Protein AF-A0A358A0B0-F1 (afdb_monomer)

Foldseek 3Di:
DKKFFKWQPCPPDPDIDTDIDGCVVCVVCCVVVRIPTDDDIDDPPDDDDDDDDPVDDDDPVRVVVVVVCVVPPDD

Solvent-accessible surface area (backbone atoms only — not comparable to full-atom values): 4698 Å² total; per-residue (Å²): 70,48,36,31,34,31,32,42,64,45,91,85,46,100,64,82,48,82,43,83,40,47,36,89,77,44,43,65,40,40,75,69,65,52,26,44,76,60,74,74,75,39,78,67,80,54,76,87,81,87,83,76,65,90,94,49,85,70,52,73,69,52,47,53,50,50,54,52,45,69,75,66,55,84,120

Radius of gyration: 17.74 Å; Cα contacts (8 Å, |Δi|>4): 81; chains: 1; bounding box: 39×31×42 Å

Secondary structure (DSSP, 8-state):
-EEEEEEE--SSSS--EEEEEEHHHHHHHHHTTSEEE-S--EE----------TTSPPPHHHHHHHHHHHHHS--

Structure (mmCIF, N/CA/C/O backbone):
data_AF-A0A358A0B0-F1
#
_entry.id   AF-A0A358A0B0-F1
#
loop_
_atom_site.group_PDB
_atom_site.id
_atom_site.type_symbol
_atom_site.label_atom_id
_atom_site.label_alt_id
_atom_site.label_comp_id
_atom_site.label_asym_id
_atom_site.label_entity_id
_atom_site.label_seq_id
_atom_site.pdbx_PDB_ins_code
_atom_site.Cartn_x
_atom_site.Cartn_y
_atom_site.Cartn_z
_atom_site.occupancy
_atom_site.B_iso_or_equiv
_atom_site.auth_seq_id
_atom_site.auth_comp_id
_atom_site.auth_asym_id
_atom_site.auth_atom_id
_atom_site.pdbx_PDB_model_num
ATOM 1 N N . MET A 1 1 ? 2.439 -8.024 2.571 1.00 76.06 1 MET A N 1
ATOM 2 C CA . MET A 1 1 ? 1.762 -6.722 2.329 1.00 76.06 1 MET A CA 1
ATOM 3 C 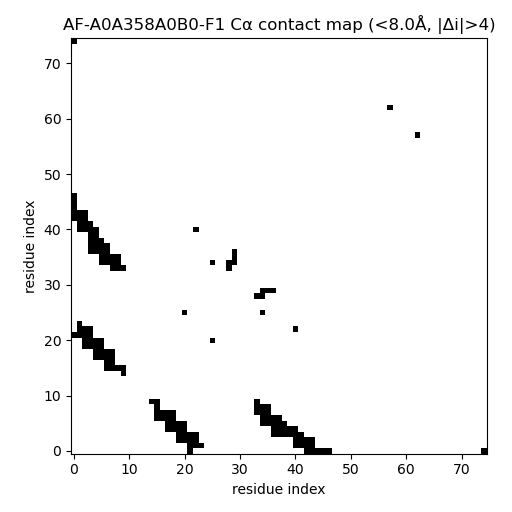C . MET A 1 1 ? 0.631 -6.542 3.331 1.00 76.06 1 MET A C 1
ATOM 5 O O . MET A 1 1 ? -0.186 -7.448 3.502 1.00 76.06 1 MET A O 1
ATOM 9 N N . ARG A 1 2 ? 0.580 -5.377 3.986 1.00 76.81 2 ARG A N 1
ATOM 10 C CA . ARG A 1 2 ? -0.244 -5.144 5.181 1.00 76.81 2 ARG A CA 1
ATOM 11 C C . ARG A 1 2 ? -1.497 -4.327 4.886 1.00 76.81 2 ARG A C 1
ATOM 13 O O . ARG A 1 2 ? -1.424 -3.309 4.195 1.00 76.81 2 ARG A O 1
ATOM 20 N N . ALA A 1 3 ? -2.626 -4.761 5.433 1.00 76.12 3 ALA A N 1
ATOM 21 C CA . ALA A 1 3 ? -3.888 -4.032 5.400 1.00 76.12 3 ALA A CA 1
ATOM 22 C C . ALA A 1 3 ? -4.265 -3.558 6.807 1.00 76.12 3 ALA A C 1
ATOM 24 O O . ALA A 1 3 ? -4.011 -4.246 7.798 1.00 76.12 3 ALA A O 1
ATOM 25 N N . VAL A 1 4 ? -4.872 -2.377 6.880 1.00 76.19 4 VAL A N 1
ATOM 26 C CA . VAL A 1 4 ? -5.299 -1.726 8.120 1.00 76.19 4 VAL A CA 1
ATOM 27 C C . VAL A 1 4 ? -6.762 -1.346 7.981 1.00 76.19 4 VAL A C 1
ATOM 29 O O . VAL A 1 4 ? -7.165 -0.749 6.982 1.00 76.19 4 VAL A O 1
ATOM 32 N N . VAL A 1 5 ? -7.558 -1.664 8.996 1.00 72.00 5 VAL A N 1
ATOM 33 C CA . VAL A 1 5 ? -8.868 -1.036 9.165 1.00 72.00 5 VAL A CA 1
ATOM 34 C C . VAL A 1 5 ? -8.628 0.346 9.757 1.00 72.00 5 VAL A C 1
ATOM 36 O O . VAL A 1 5 ? -8.058 0.463 10.841 1.00 72.00 5 VAL A O 1
ATOM 39 N N . ALA A 1 6 ? -9.041 1.391 9.051 1.00 63.19 6 ALA A N 1
ATOM 40 C CA . ALA A 1 6 ? -8.892 2.766 9.501 1.00 63.19 6 ALA A CA 1
ATOM 41 C C . ALA A 1 6 ? -10.250 3.473 9.546 1.00 63.19 6 ALA A C 1
ATOM 43 O O . ALA A 1 6 ? -11.070 3.350 8.630 1.00 63.19 6 ALA A O 1
ATOM 44 N N . VAL A 1 7 ? -10.468 4.228 10.620 1.00 60.53 7 VAL A N 1
ATOM 45 C CA . VAL A 1 7 ? -11.523 5.231 10.732 1.00 60.53 7 VAL A CA 1
ATOM 46 C C . VAL A 1 7 ? -10.986 6.543 10.196 1.00 60.53 7 VAL A C 1
ATOM 48 O O . VAL A 1 7 ? -9.916 7.007 10.594 1.00 60.53 7 VAL A O 1
ATOM 51 N N . VAL A 1 8 ? -11.761 7.158 9.312 1.00 61.25 8 VAL A N 1
ATOM 52 C CA . VAL A 1 8 ? -11.572 8.557 8.947 1.00 61.25 8 VAL A CA 1
ATOM 53 C C . VAL A 1 8 ? -12.266 9.393 10.016 1.00 61.25 8 VAL A C 1
ATOM 55 O O . VAL A 1 8 ? -13.498 9.445 10.044 1.00 61.25 8 VAL A O 1
ATOM 58 N N . GLU A 1 9 ? -11.506 10.028 10.913 1.00 52.84 9 GLU A N 1
ATOM 59 C CA . GLU A 1 9 ? -12.084 11.059 11.775 1.00 52.84 9 GLU A CA 1
ATOM 60 C C . GLU A 1 9 ? -12.236 12.321 10.932 1.00 52.84 9 GLU A C 1
ATOM 62 O O . GLU A 1 9 ? -11.331 13.132 10.737 1.00 52.84 9 GLU A O 1
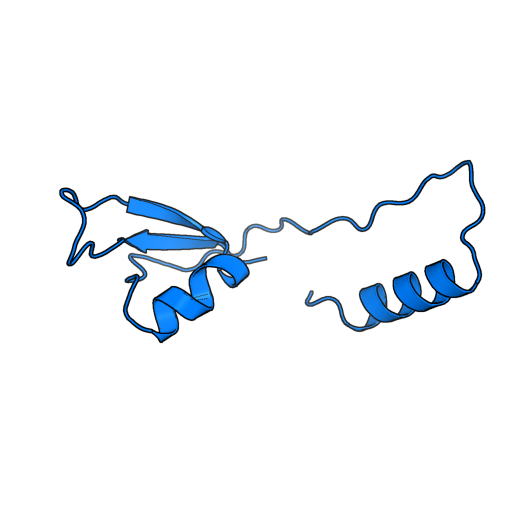ATOM 67 N N . ALA A 1 10 ? -13.401 12.426 10.315 1.00 50.12 10 ALA A N 1
ATOM 68 C CA . ALA A 1 10 ? -13.728 13.527 9.453 1.00 50.12 10 ALA A CA 1
ATOM 69 C C . ALA A 1 10 ? -14.037 14.778 10.290 1.00 50.12 10 ALA A C 1
ATOM 71 O O . ALA A 1 10 ? -15.189 15.166 10.440 1.00 50.12 10 ALA A O 1
ATOM 72 N N . GLY A 1 11 ? -13.003 15.484 10.755 1.00 43.84 11 GLY A N 1
ATOM 73 C CA . GLY A 1 11 ? -13.135 16.837 11.319 1.00 43.84 11 GLY A CA 1
ATOM 74 C C . GLY A 1 11 ? -13.689 17.885 10.331 1.00 43.84 11 GLY A C 1
ATOM 75 O O . GLY A 1 11 ? -13.752 19.066 10.656 1.00 43.84 11 GLY A O 1
ATOM 76 N N . SER A 1 12 ? -14.069 17.480 9.111 1.00 48.34 12 SER A N 1
ATOM 77 C CA . SER A 1 12 ? -14.616 18.349 8.060 1.00 48.34 12 SER A CA 1
ATOM 78 C C . SER A 1 12 ? -15.593 17.660 7.082 1.00 48.34 12 SER A C 1
ATOM 80 O O . SER A 1 12 ? -16.179 18.336 6.242 1.00 48.34 12 SER A O 1
ATOM 82 N N . PHE A 1 13 ? -15.826 16.343 7.180 1.00 49.06 13 PHE A N 1
ATOM 83 C CA . PHE A 1 13 ? -16.831 15.640 6.364 1.00 49.06 13 PHE A CA 1
ATOM 84 C C . PHE A 1 13 ? -17.890 15.017 7.276 1.00 49.06 13 PHE A C 1
ATOM 86 O O . PHE A 1 13 ? -17.593 14.356 8.264 1.00 49.06 1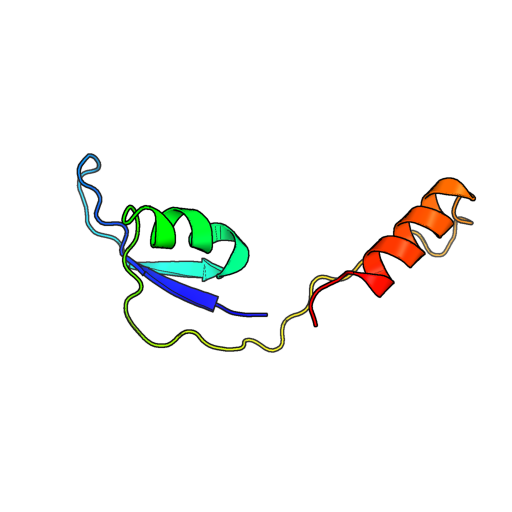3 PHE A O 1
ATOM 93 N N . THR A 1 14 ? -19.154 15.251 6.964 1.00 49.69 14 THR A N 1
ATOM 94 C CA . THR A 1 14 ? -20.301 14.703 7.683 1.00 49.69 14 THR A CA 1
ATOM 95 C C . THR A 1 14 ? -20.354 13.175 7.538 1.00 49.69 14 THR A C 1
ATOM 97 O O . THR A 1 14 ? -20.907 12.659 6.573 1.00 49.69 14 THR A O 1
ATOM 100 N N . GLY A 1 15 ? -19.787 12.443 8.505 1.00 53.69 15 GLY A N 1
ATOM 101 C CA . GLY A 1 15 ? -19.969 10.995 8.672 1.00 53.69 15 GLY A CA 1
ATOM 102 C C . GLY A 1 15 ? -18.672 10.231 8.949 1.00 53.69 15 GLY A C 1
ATOM 103 O O . GLY A 1 15 ? -17.790 10.161 8.098 1.00 53.69 15 GLY A O 1
ATOM 104 N N . ALA A 1 16 ? -18.567 9.611 10.127 1.00 66.12 16 ALA A N 1
ATOM 105 C CA . ALA A 1 16 ? -17.508 8.647 10.412 1.00 66.12 16 ALA A CA 1
ATOM 106 C C . ALA A 1 16 ? -17.743 7.370 9.588 1.00 66.12 16 ALA A C 1
ATOM 108 O O . ALA A 1 16 ? -18.800 6.746 9.695 1.00 66.12 16 ALA A O 1
ATOM 109 N N . ALA A 1 17 ? -16.761 6.980 8.774 1.00 69.50 17 ALA A N 1
ATOM 110 C CA . ALA A 1 17 ? -16.790 5.748 7.992 1.00 69.50 17 ALA A CA 1
ATOM 111 C C . ALA A 1 17 ? -15.582 4.866 8.334 1.00 69.50 17 ALA A C 1
ATOM 113 O O . ALA A 1 17 ? -14.460 5.352 8.498 1.00 69.50 17 ALA A O 1
ATOM 114 N N . LEU A 1 18 ? -15.830 3.559 8.426 1.00 78.56 18 LEU A N 1
ATOM 115 C CA . LEU A 1 18 ? -14.803 2.528 8.543 1.00 78.56 18 LEU A CA 1
ATOM 116 C C . LEU A 1 18 ? -14.396 2.067 7.147 1.00 78.56 18 LEU A C 1
ATOM 118 O O . LEU A 1 18 ? -15.252 1.721 6.333 1.00 78.56 18 LEU A O 1
ATOM 122 N N . THR A 1 19 ? -13.093 2.033 6.880 1.00 79.12 19 THR A N 1
ATOM 123 C CA . THR A 1 19 ? -12.557 1.568 5.596 1.00 79.12 19 THR A CA 1
ATOM 124 C C . THR A 1 19 ? -11.427 0.568 5.808 1.00 79.12 19 THR A C 1
ATOM 126 O O . THR A 1 19 ? -10.719 0.611 6.815 1.00 79.12 19 THR A O 1
ATOM 129 N N . LEU A 1 20 ? -11.254 -0.338 4.846 1.00 81.94 20 LEU A N 1
ATOM 130 C CA . LEU A 1 20 ? -10.063 -1.173 4.728 1.00 81.94 20 LEU A CA 1
ATOM 131 C C . LEU A 1 20 ? -9.102 -0.495 3.754 1.00 81.94 20 LEU A C 1
ATOM 133 O O . LEU A 1 20 ? -9.448 -0.274 2.594 1.00 81.94 20 LEU A O 1
ATOM 137 N N . GLY A 1 21 ? -7.904 -0.170 4.229 1.00 81.62 21 GLY A N 1
ATOM 138 C CA . GLY A 1 21 ? -6.859 0.468 3.440 1.00 81.62 21 GLY A CA 1
ATOM 139 C C . GLY A 1 21 ? -5.573 -0.346 3.441 1.00 81.62 21 GLY A C 1
ATOM 140 O O . GLY A 1 21 ? -5.263 -1.067 4.390 1.00 81.62 21 GLY A O 1
ATOM 141 N N . TRP A 1 22 ? -4.789 -0.210 2.378 1.00 86.94 22 TRP A N 1
ATOM 142 C CA . TRP A 1 22 ? -3.426 -0.721 2.373 1.00 86.94 22 TRP A CA 1
ATOM 143 C C . TRP A 1 22 ? -2.545 0.163 3.240 1.00 86.94 22 TRP A C 1
ATOM 145 O O . TRP A 1 22 ? -2.518 1.377 3.043 1.00 86.94 22 TRP A O 1
ATOM 155 N N . GLU A 1 23 ? -1.790 -0.438 4.157 1.00 86.06 23 GLU A N 1
ATOM 156 C CA . GLU A 1 23 ? -0.991 0.300 5.138 1.00 86.06 23 GLU A CA 1
ATOM 157 C C . GLU A 1 23 ? -0.066 1.317 4.463 1.00 86.06 23 GLU A C 1
ATOM 159 O O . GLU A 1 23 ? -0.025 2.466 4.872 1.00 86.06 23 GLU A O 1
ATOM 164 N N . HIS A 1 24 ? 0.603 0.939 3.372 1.00 85.12 24 HIS A N 1
ATOM 165 C CA . HIS A 1 24 ? 1.511 1.830 2.642 1.00 85.12 24 HIS A CA 1
ATOM 166 C C . HIS A 1 24 ? 0.817 3.034 1.979 1.00 85.12 24 HIS A C 1
ATOM 168 O O . HIS A 1 24 ? 1.484 4.022 1.697 1.00 85.12 24 HIS A O 1
ATOM 174 N N . ILE A 1 25 ? -0.496 2.966 1.730 1.00 85.31 25 ILE A N 1
ATOM 175 C CA . ILE A 1 25 ? -1.285 4.083 1.186 1.00 85.31 25 ILE A CA 1
ATOM 176 C C . ILE A 1 25 ? -1.725 5.015 2.314 1.00 85.31 25 ILE A C 1
ATOM 178 O O . ILE A 1 25 ? -1.703 6.232 2.160 1.00 85.31 25 ILE A O 1
ATOM 182 N N . VAL A 1 26 ? -2.144 4.448 3.449 1.00 85.12 26 VAL A N 1
ATOM 183 C CA . VAL A 1 26 ? -2.763 5.212 4.543 1.00 85.12 26 VAL A CA 1
ATOM 184 C C . VAL A 1 26 ? -1.796 5.581 5.669 1.00 85.12 26 VAL A C 1
ATOM 186 O O . VAL A 1 26 ? -2.177 6.356 6.540 1.00 85.12 26 VAL A O 1
ATOM 189 N N . ARG A 1 27 ? -0.555 5.066 5.656 1.00 87.38 27 ARG A N 1
ATOM 190 C CA . ARG A 1 27 ? 0.475 5.284 6.689 1.00 87.38 27 ARG A CA 1
ATOM 191 C C . ARG A 1 27 ? 0.653 6.761 6.999 1.00 87.38 27 ARG A C 1
ATOM 193 O O . ARG A 1 27 ? 0.548 7.139 8.152 1.00 87.38 27 ARG A O 1
ATOM 200 N N . GLU A 1 28 ? 0.852 7.588 5.980 1.00 88.88 28 GLU A N 1
ATOM 201 C CA . GLU A 1 28 ? 1.081 9.019 6.184 1.00 88.88 28 GLU A CA 1
ATOM 202 C C . GLU A 1 28 ? -0.116 9.699 6.869 1.00 88.88 28 GLU A C 1
ATOM 204 O O . GLU A 1 28 ? 0.055 10.532 7.752 1.00 88.88 28 GLU A O 1
ATOM 209 N N . LEU A 1 29 ? -1.342 9.306 6.516 1.00 86.00 29 LEU A N 1
ATOM 210 C CA . LEU A 1 29 ? -2.548 9.853 7.134 1.00 86.00 29 LEU A CA 1
ATOM 211 C C . LEU A 1 29 ? -2.730 9.370 8.580 1.00 86.00 29 LEU A C 1
ATOM 213 O O . LEU A 1 29 ? -3.253 10.121 9.402 1.00 86.00 29 LEU A O 1
ATOM 217 N N . LEU A 1 30 ? -2.301 8.142 8.889 1.00 84.88 30 LEU A N 1
ATOM 218 C CA . LEU A 1 30 ? -2.234 7.627 10.259 1.00 84.88 30 LEU A CA 1
ATOM 219 C C . LEU A 1 30 ? -1.188 8.400 11.076 1.00 84.88 30 LEU A C 1
ATOM 221 O O . LEU A 1 30 ? -1.492 8.857 12.174 1.00 84.88 30 LEU A O 1
ATOM 225 N N . ASP A 1 31 ? 0.006 8.612 10.518 1.00 88.44 31 ASP A N 1
ATOM 226 C CA . ASP A 1 31 ? 1.109 9.328 11.172 1.00 88.44 31 ASP A CA 1
ATOM 227 C C . ASP A 1 31 ? 0.753 10.804 11.437 1.00 88.44 31 ASP A C 1
ATOM 229 O O . ASP A 1 31 ? 1.143 11.377 12.452 1.00 88.44 31 ASP A O 1
ATOM 233 N N . GLN A 1 32 ? -0.039 11.415 10.550 1.00 87.88 32 GLN A N 1
ATOM 234 C CA . GLN A 1 32 ? -0.567 12.777 10.693 1.00 87.88 32 GLN A CA 1
ATOM 235 C C . GLN A 1 32 ? -1.794 12.871 11.621 1.00 87.88 32 GLN A C 1
ATOM 237 O O . GLN A 1 32 ? -2.332 13.965 11.797 1.00 87.88 32 GLN A O 1
ATOM 242 N N . GLY A 1 33 ? -2.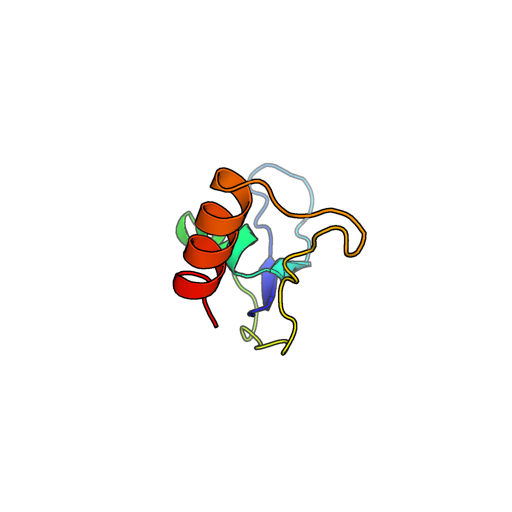290 11.753 12.165 1.00 83.81 33 GLY A N 1
ATOM 243 C CA . GLY A 1 33 ? -3.503 11.715 12.992 1.00 83.81 33 GLY A CA 1
ATOM 244 C C . GLY A 1 33 ? -4.796 12.045 12.235 1.00 83.81 33 GLY A C 1
ATOM 245 O O . GLY A 1 33 ? -5.813 12.344 12.849 1.00 83.81 33 GLY A O 1
ATOM 246 N N . ARG A 1 34 ? -4.773 12.011 10.896 1.00 80.75 34 ARG A N 1
ATOM 247 C CA . ARG A 1 34 ? -5.944 12.250 10.031 1.00 80.75 34 ARG A CA 1
ATOM 248 C C . ARG A 1 34 ? -6.813 11.006 9.866 1.00 80.75 34 ARG A C 1
ATOM 250 O O . ARG A 1 34 ? -7.980 11.113 9.497 1.00 80.75 34 ARG A O 1
ATOM 257 N N . LEU A 1 35 ? -6.229 9.834 10.097 1.00 82.50 35 LEU A N 1
ATOM 258 C CA . LEU A 1 35 ? -6.916 8.558 10.246 1.00 82.50 35 LEU A CA 1
ATOM 259 C C . LEU A 1 35 ? -6.548 7.955 11.597 1.00 82.50 35 LEU A C 1
ATOM 261 O O . LEU A 1 35 ? -5.429 8.128 12.075 1.00 82.50 35 LEU A O 1
ATOM 265 N N . ALA A 1 36 ? -7.457 7.166 12.155 1.00 82.88 36 ALA A N 1
ATOM 266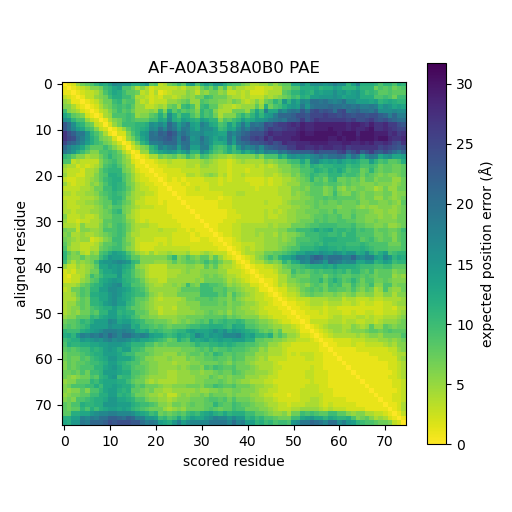 C CA . ALA A 1 36 ? -7.180 6.319 13.304 1.00 82.88 36 ALA A CA 1
ATOM 267 C C . ALA A 1 36 ? -7.272 4.851 12.880 1.00 82.88 36 ALA A C 1
ATOM 269 O O . ALA A 1 36 ? -8.286 4.424 12.330 1.00 82.88 36 ALA A O 1
ATOM 270 N N . ALA A 1 37 ? -6.229 4.059 13.130 1.00 82.69 37 ALA A N 1
ATOM 271 C CA . ALA A 1 37 ? -6.307 2.613 12.940 1.00 82.69 37 ALA A CA 1
ATOM 272 C C . ALA A 1 37 ? -7.248 2.015 13.996 1.00 82.69 37 ALA A C 1
ATOM 274 O O . ALA A 1 37 ? -7.071 2.241 15.192 1.00 82.69 37 ALA A O 1
ATOM 275 N N . VAL A 1 38 ? -8.240 1.244 13.558 1.00 80.31 38 VAL A N 1
ATOM 276 C CA . VAL A 1 38 ? -9.216 0.591 14.436 1.00 80.31 38 VAL A CA 1
ATOM 277 C C . VAL A 1 38 ? -9.135 -0.910 14.211 1.00 80.31 38 VAL A C 1
ATOM 279 O O . VAL A 1 38 ? -9.794 -1.462 13.337 1.00 80.31 38 VAL A O 1
ATOM 282 N N . GLY A 1 39 ? -8.287 -1.572 14.998 1.00 74.44 39 GLY A N 1
ATOM 283 C CA . GLY A 1 39 ? -8.075 -3.019 14.950 1.00 74.44 39 GLY A CA 1
ATOM 284 C C . GLY A 1 39 ? -6.647 -3.422 14.587 1.00 74.44 39 GLY A C 1
ATOM 285 O O . GLY A 1 39 ? -5.723 -2.609 14.594 1.00 74.44 39 GLY A O 1
ATOM 286 N N . LEU A 1 40 ? -6.464 -4.715 14.311 1.00 75.19 40 LEU A N 1
ATOM 287 C CA . LEU A 1 40 ? -5.160 -5.286 13.986 1.00 75.19 40 LEU A CA 1
ATOM 288 C C . LEU A 1 40 ? -4.774 -4.986 12.536 1.00 75.19 40 LEU A C 1
ATOM 290 O O . LEU A 1 40 ? -5.580 -5.132 11.617 1.00 75.19 40 LEU A O 1
ATOM 294 N N . VAL A 1 41 ? -3.506 -4.635 12.337 1.00 79.12 41 VAL A N 1
ATOM 295 C CA . VAL A 1 41 ? -2.883 -4.654 11.013 1.00 79.12 41 VAL A CA 1
ATOM 296 C C . VAL A 1 41 ? -2.645 -6.108 10.624 1.00 79.12 41 VAL A C 1
ATOM 298 O O . VAL A 1 41 ? -1.945 -6.825 11.341 1.00 79.12 41 VAL A O 1
ATOM 301 N N . VAL A 1 42 ? -3.200 -6.538 9.493 1.00 82.75 42 VAL A N 1
ATOM 302 C CA . VAL A 1 42 ? -3.091 -7.925 9.022 1.00 82.75 42 VAL A CA 1
ATOM 303 C C . VAL A 1 42 ? -2.134 -8.035 7.842 1.00 82.75 42 VAL A C 1
ATOM 305 O O . VAL A 1 42 ? -2.167 -7.217 6.921 1.00 82.75 42 VAL A O 1
ATOM 308 N N . GLU A 1 43 ? -1.287 -9.065 7.853 1.00 84.56 43 GLU A N 1
ATOM 309 C CA . GLU A 1 43 ? -0.561 -9.495 6.656 1.00 84.56 43 GLU A CA 1
ATOM 310 C C . GLU A 1 43 ? -1.523 -10.236 5.731 1.00 84.56 43 GLU A C 1
ATOM 312 O O . GLU A 1 43 ? -2.160 -11.211 6.122 1.00 84.56 43 GLU A O 1
ATOM 317 N N . THR A 1 44 ? -1.640 -9.761 4.496 1.00 83.12 44 THR A N 1
ATOM 318 C CA . THR A 1 44 ? -2.615 -10.288 3.527 1.00 83.12 44 THR A CA 1
ATOM 319 C C . THR A 1 44 ? -2.055 -11.394 2.635 1.00 83.12 44 THR A C 1
ATOM 321 O O . THR A 1 44 ? -2.817 -12.047 1.930 1.00 83.12 44 THR A O 1
ATOM 324 N N . GLY A 1 45 ? -0.729 -11.574 2.601 1.00 83.25 45 GLY A N 1
ATOM 325 C CA . GLY A 1 45 ? -0.057 -12.457 1.637 1.00 83.25 45 GLY A CA 1
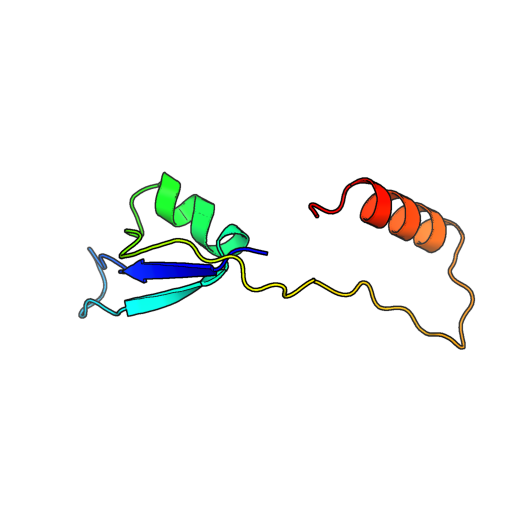ATOM 326 C C . GLY A 1 45 ? -0.146 -11.995 0.173 1.00 83.25 45 GLY A C 1
ATOM 327 O O . GLY A 1 45 ? 0.315 -12.698 -0.720 1.00 83.25 45 GLY A O 1
ATOM 328 N N . ILE A 1 46 ? -0.732 -10.824 -0.099 1.00 82.25 46 ILE A N 1
ATOM 329 C CA . ILE A 1 46 ? -0.827 -10.253 -1.447 1.00 82.25 46 ILE A CA 1
ATOM 330 C C . ILE A 1 46 ? 0.496 -9.556 -1.787 1.00 82.25 46 ILE A C 1
ATOM 332 O O . ILE A 1 46 ? 1.067 -8.867 -0.945 1.00 82.25 46 ILE A O 1
ATOM 336 N N . HIS A 1 47 ? 0.967 -9.699 -3.027 1.00 80.88 47 HIS A N 1
ATOM 337 C CA . HIS A 1 47 ? 2.175 -9.043 -3.543 1.00 80.88 47 HIS A CA 1
ATOM 338 C C . HIS A 1 47 ? 1.832 -8.147 -4.743 1.00 80.88 47 HIS A C 1
ATOM 340 O O . HIS A 1 47 ? 0.899 -8.449 -5.487 1.00 80.88 47 HIS A O 1
ATOM 346 N N . PHE A 1 48 ? 2.584 -7.060 -4.959 1.00 82.50 48 PHE A N 1
ATOM 347 C CA . PHE A 1 48 ? 2.460 -6.247 -6.176 1.00 82.50 48 PHE A CA 1
ATOM 348 C C . PHE A 1 48 ? 3.270 -6.884 -7.312 1.00 82.50 48 PHE A C 1
ATOM 350 O O . PHE A 1 48 ? 4.500 -6.905 -7.231 1.00 82.50 48 PHE A O 1
ATOM 357 N N . PRO A 1 49 ? 2.630 -7.395 -8.378 1.00 87.00 49 PRO A N 1
ATOM 358 C CA . PRO A 1 49 ? 3.365 -7.988 -9.482 1.00 87.00 49 PRO A CA 1
ATOM 359 C C . PRO A 1 49 ? 4.017 -6.902 -10.342 1.00 87.00 49 PRO A C 1
ATOM 361 O O . PRO A 1 49 ? 3.375 -5.930 -10.744 1.00 87.00 49 PRO A O 1
ATOM 364 N N . LEU A 1 50 ? 5.288 -7.104 -10.692 1.00 89.50 50 LEU A N 1
ATOM 365 C CA . LEU A 1 50 ? 5.950 -6.313 -11.723 1.00 89.50 50 LEU A CA 1
ATOM 366 C C . LEU A 1 50 ? 5.687 -6.952 -13.089 1.00 89.50 50 LEU A C 1
ATOM 368 O O . LEU A 1 50 ? 6.161 -8.050 -13.374 1.00 89.50 50 LEU A O 1
ATOM 372 N N . LEU A 1 51 ? 4.924 -6.262 -13.936 1.00 91.00 51 LEU A N 1
ATOM 373 C CA . LEU A 1 51 ? 4.487 -6.787 -15.228 1.00 91.00 51 LEU A CA 1
ATOM 374 C C . LEU A 1 51 ? 5.335 -6.238 -16.378 1.00 91.00 51 LEU A C 1
ATOM 376 O O . LEU A 1 51 ? 5.674 -5.057 -16.425 1.00 91.00 51 LEU A O 1
ATOM 380 N N . SER A 1 52 ? 5.639 -7.102 -17.345 1.00 90.50 52 SER A N 1
ATOM 381 C CA . SER A 1 52 ? 6.247 -6.724 -18.621 1.00 90.50 52 SER A CA 1
ATOM 382 C C . SER A 1 52 ? 5.726 -7.622 -19.740 1.00 90.50 52 SER A C 1
ATOM 384 O O . SER A 1 52 ? 5.229 -8.721 -19.492 1.00 90.50 52 SER A O 1
ATOM 386 N N . ARG A 1 53 ? 5.791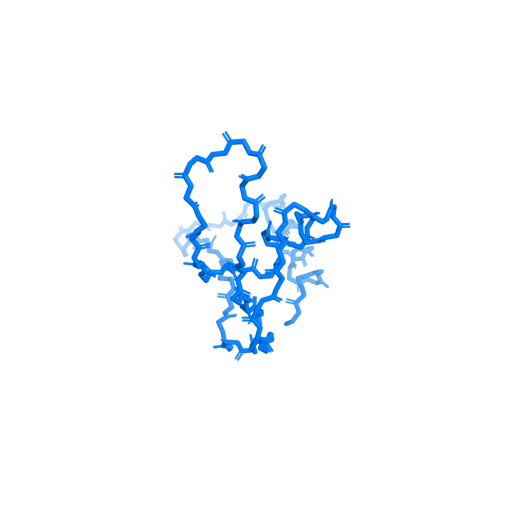 -7.133 -20.979 1.00 91.00 53 ARG A N 1
ATOM 387 C CA . ARG A 1 53 ? 5.369 -7.898 -22.154 1.00 91.00 53 ARG A CA 1
ATOM 388 C C . ARG A 1 53 ? 6.353 -9.035 -22.428 1.00 91.00 53 ARG A C 1
ATOM 390 O O . ARG A 1 53 ? 7.541 -8.777 -22.573 1.00 91.00 53 ARG A O 1
ATOM 397 N N . HIS A 1 54 ? 5.851 -10.264 -22.544 1.00 87.62 54 HIS A N 1
ATOM 398 C CA . HIS A 1 54 ? 6.682 -11.445 -22.810 1.00 87.62 54 HIS A CA 1
ATOM 399 C C . HIS A 1 54 ? 7.249 -11.474 -24.241 1.00 87.62 54 HIS A C 1
ATOM 401 O O . HIS A 1 54 ? 8.302 -12.052 -24.477 1.00 87.62 54 HIS A O 1
ATOM 407 N N . ASP A 1 55 ? 6.554 -10.842 -25.190 1.00 93.62 55 ASP A N 1
ATOM 408 C CA . ASP A 1 55 ? 6.888 -10.818 -26.617 1.00 93.62 55 ASP A CA 1
ATOM 409 C C . ASP A 1 55 ? 7.838 -9.673 -26.997 1.00 93.62 55 ASP A C 1
ATOM 411 O O . ASP A 1 55 ? 8.151 -9.472 -28.171 1.00 93.62 55 ASP A O 1
ATOM 415 N N . ARG A 1 56 ? 8.296 -8.894 -26.012 1.00 90.62 56 ARG A N 1
ATOM 416 C CA . ARG A 1 56 ? 9.143 -7.728 -26.235 1.00 90.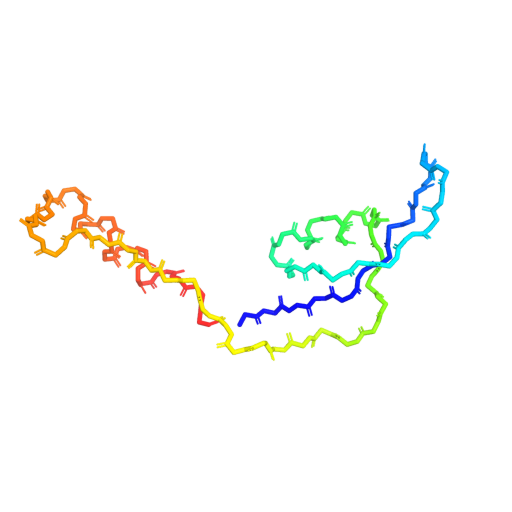62 56 ARG A CA 1
ATOM 417 C C . ARG A 1 56 ? 10.362 -7.779 -25.333 1.00 90.62 56 ARG A C 1
ATOM 419 O O . ARG A 1 56 ? 10.242 -7.738 -24.112 1.00 90.62 56 ARG A O 1
ATOM 426 N N . LEU A 1 57 ? 11.540 -7.759 -25.951 1.00 92.00 57 LEU A N 1
ATOM 427 C CA . LEU A 1 57 ? 12.782 -7.535 -25.224 1.00 92.00 57 LEU A CA 1
ATOM 428 C C . LEU A 1 57 ? 12.723 -6.178 -24.518 1.00 92.00 57 LEU A C 1
ATOM 430 O O . LEU A 1 57 ? 12.377 -5.152 -25.116 1.00 92.00 57 LEU A O 1
ATOM 434 N N . LEU A 1 58 ? 13.055 -6.186 -23.231 1.00 92.94 58 LEU A N 1
ATOM 435 C CA . LEU A 1 58 ? 13.204 -4.962 -22.465 1.00 92.94 58 LEU A CA 1
ATOM 436 C C . LEU A 1 58 ? 14.373 -4.154 -23.032 1.00 92.94 58 LEU A C 1
ATOM 438 O O . LEU A 1 58 ? 15.408 -4.699 -23.413 1.00 92.94 58 LEU A O 1
ATOM 442 N N . SER A 1 59 ? 14.213 -2.832 -23.079 1.00 95.56 59 SER A N 1
ATOM 443 C CA . SER A 1 59 ? 15.355 -1.964 -23.348 1.00 95.56 59 SER A CA 1
ATOM 444 C C . SER A 1 59 ? 16.367 -2.076 -22.199 1.00 95.56 59 SER A C 1
ATOM 446 O O . SER A 1 59 ? 15.963 -2.357 -21.066 1.00 95.56 59 SER A O 1
ATOM 448 N N . PRO A 1 60 ? 17.657 -1.776 -22.428 1.00 96.19 60 PRO A N 1
ATOM 449 C CA . PRO A 1 60 ? 18.657 -1.788 -21.360 1.00 96.19 60 PRO A CA 1
ATOM 450 C C . PRO A 1 60 ? 18.263 -0.936 -20.141 1.00 96.19 60 PRO A C 1
ATOM 452 O O . PRO A 1 60 ? 18.470 -1.336 -19.002 1.00 96.19 60 PRO A O 1
ATOM 455 N N . ALA A 1 61 ? 17.613 0.212 -20.354 1.00 95.88 61 ALA A N 1
ATOM 456 C CA . ALA A 1 61 ? 17.118 1.049 -19.258 1.00 95.88 61 ALA A CA 1
ATOM 457 C C . ALA A 1 61 ? 15.976 0.385 -18.464 1.00 95.88 61 ALA A C 1
ATOM 459 O O . ALA A 1 61 ? 15.903 0.528 -17.242 1.00 95.88 61 ALA A O 1
ATOM 460 N N . ALA A 1 62 ? 15.083 -0.342 -19.143 1.00 94.62 62 ALA A N 1
ATOM 461 C CA . ALA A 1 62 ? 13.988 -1.062 -18.500 1.00 94.62 62 ALA A CA 1
ATOM 462 C C . ALA A 1 62 ? 14.488 -2.297 -17.733 1.00 94.62 62 ALA A C 1
ATOM 464 O O . ALA A 1 62 ? 14.003 -2.545 -16.632 1.00 94.62 62 ALA A O 1
ATOM 465 N N . GLU A 1 63 ? 15.482 -3.014 -18.267 1.00 94.94 63 GLU A N 1
ATOM 466 C CA . GLU A 1 63 ? 16.239 -4.063 -17.563 1.00 94.94 63 GLU A CA 1
ATOM 467 C C . GLU A 1 63 ? 16.834 -3.520 -16.258 1.00 94.94 63 GLU A C 1
ATOM 469 O O . GLU A 1 63 ? 16.524 -4.023 -15.179 1.00 94.94 63 GLU A O 1
ATOM 474 N N . THR A 1 64 ? 17.604 -2.428 -16.335 1.00 96.12 64 THR A N 1
ATOM 475 C CA . THR A 1 64 ? 18.212 -1.788 -15.159 1.00 96.12 64 THR A CA 1
ATOM 476 C C . THR A 1 64 ? 17.163 -1.397 -14.122 1.00 96.12 64 THR A C 1
ATOM 478 O O . THR A 1 64 ? 17.327 -1.672 -12.933 1.00 96.12 64 THR A O 1
ATOM 481 N N . ARG A 1 65 ? 16.050 -0.792 -14.559 1.00 94.56 65 ARG A N 1
ATOM 482 C CA . ARG A 1 65 ? 14.964 -0.401 -13.654 1.00 94.56 65 ARG A CA 1
ATOM 483 C C . ARG A 1 65 ? 14.276 -1.616 -13.028 1.00 94.56 65 ARG A C 1
ATOM 485 O O . ARG A 1 65 ? 14.020 -1.585 -11.830 1.00 94.56 65 ARG A O 1
ATOM 492 N N . ARG A 1 66 ? 14.008 -2.681 -13.791 1.00 93.62 66 ARG A N 1
ATOM 493 C CA . ARG A 1 66 ? 13.444 -3.938 -13.269 1.00 93.62 66 ARG A CA 1
ATOM 494 C C . ARG A 1 66 ? 14.342 -4.520 -12.182 1.00 93.62 66 ARG A C 1
ATOM 496 O O . ARG A 1 66 ? 13.851 -4.822 -11.101 1.00 93.62 66 ARG A O 1
ATOM 503 N N . THR A 1 67 ? 15.640 -4.635 -12.452 1.00 93.94 67 THR A N 1
ATOM 504 C CA . THR A 1 67 ? 16.619 -5.176 -11.500 1.00 93.94 67 THR A CA 1
ATOM 505 C C . THR A 1 67 ? 16.681 -4.338 -10.228 1.00 93.94 67 THR A C 1
ATOM 507 O O . THR A 1 67 ? 16.644 -4.889 -9.131 1.00 93.94 67 THR A O 1
ATOM 510 N N . TRP A 1 68 ? 16.694 -3.008 -10.354 1.00 94.94 68 TRP A N 1
ATOM 511 C CA . TRP A 1 68 ? 16.661 -2.119 -9.195 1.00 94.94 68 TRP A CA 1
ATOM 512 C C . TRP A 1 68 ? 15.368 -2.274 -8.380 1.00 94.94 68 TRP A C 1
ATOM 514 O O . TRP A 1 68 ? 15.445 -2.388 -7.160 1.00 94.94 68 TRP A O 1
ATOM 524 N N . ILE A 1 69 ? 14.196 -2.339 -9.030 1.00 92.94 69 ILE A N 1
ATOM 525 C CA . ILE A 1 69 ? 12.909 -2.540 -8.341 1.00 92.94 69 ILE A CA 1
ATOM 526 C C . ILE A 1 69 ? 12.912 -3.869 -7.589 1.00 92.94 69 ILE A C 1
ATOM 528 O O . ILE A 1 69 ? 12.581 -3.887 -6.414 1.00 92.94 69 ILE A O 1
ATOM 532 N N . LEU A 1 70 ? 13.313 -4.970 -8.229 1.00 90.00 70 LEU A N 1
ATOM 533 C CA . LEU A 1 70 ? 13.317 -6.290 -7.590 1.00 90.00 70 LEU A CA 1
ATOM 534 C C . LEU A 1 70 ? 14.287 -6.370 -6.402 1.00 90.00 70 LEU A C 1
ATOM 536 O O . LEU A 1 70 ? 14.000 -7.071 -5.440 1.00 90.00 70 LEU A O 1
ATOM 540 N N . ALA A 1 71 ? 15.402 -5.636 -6.443 1.00 91.69 71 ALA A N 1
ATOM 541 C CA . ALA A 1 71 ? 16.365 -5.581 -5.343 1.00 91.69 71 ALA A CA 1
ATOM 542 C C . ALA A 1 71 ? 15.908 -4.707 -4.159 1.00 91.69 71 ALA A C 1
ATOM 544 O O . ALA A 1 71 ? 16.406 -4.886 -3.051 1.00 91.69 71 ALA A O 1
ATOM 545 N N . ASN A 1 72 ? 15.000 -3.753 -4.389 1.00 89.12 72 ASN A N 1
ATOM 546 C CA . ASN A 1 72 ? 14.569 -2.769 -3.386 1.00 89.12 72 ASN A CA 1
ATOM 547 C C . ASN A 1 72 ? 13.084 -2.882 -3.017 1.00 89.12 72 ASN A C 1
ATOM 549 O O . ASN A 1 72 ? 12.601 -2.121 -2.178 1.00 89.12 72 ASN A O 1
ATOM 553 N N . ALA A 1 73 ? 12.342 -3.791 -3.649 1.00 78.19 73 ALA A N 1
ATOM 554 C CA . ALA A 1 73 ? 10.949 -4.023 -3.323 1.00 78.19 73 ALA A CA 1
ATOM 555 C C . ALA A 1 73 ? 10.859 -4.593 -1.897 1.00 78.19 73 ALA A C 1
ATOM 557 O O . ALA A 1 73 ? 11.544 -5.573 -1.594 1.00 78.19 73 ALA A O 1
ATOM 558 N N . PRO A 1 74 ? 10.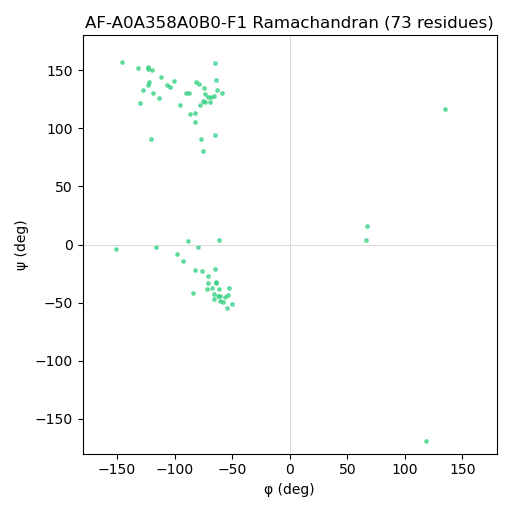035 -4.005 -1.015 1.00 66.56 74 PRO A N 1
ATOM 559 C CA . PRO A 1 74 ? 9.784 -4.587 0.294 1.00 66.56 74 PRO A CA 1
ATOM 560 C C . PRO A 1 74 ? 9.099 -5.954 0.125 1.00 66.56 74 PRO A C 1
ATOM 562 O O . PRO A 1 74 ? 8.168 -6.079 -0.676 1.00 66.56 74 PRO A O 1
ATOM 565 N N . GLY A 1 75 ? 9.604 -6.961 0.848 1.00 58.81 75 GLY A N 1
ATOM 566 C CA . GLY A 1 75 ? 9.056 -8.326 0.888 1.00 58.81 75 GLY A CA 1
ATOM 567 C C . GLY A 1 75 ? 7.659 -8.411 1.492 1.00 58.81 75 GLY A C 1
ATOM 568 O O . GLY A 1 75 ? 7.311 -7.546 2.328 1.00 58.81 75 GLY A O 1
#

Mean predicted aligned error: 8.17 Å

Sequence (75 aa):
MRAVVAVVEAGSFTGAALTLGWEHIVRELLDQGRLAAVGLVVETGIHFPLLSRHDRLLSPAAETRRTWILANAPG

pLDDT: mean 80.57, std 13.23, range [43.84, 96.19]